Protein AF-A0A8P4GQJ6-F1 (afdb_monomer_lite)

pLDDT: mean 82.42, std 16.22, range [45.09, 98.56]

Foldseek 3Di:
DVVVVVVVVVVVVPDDDDPVVVVVVVVVVVVVVVVLVVDDPVVVVVVVVVVVVVVVVVVVVVVVVVVVVVVVVVVVVVVVVVVVVVVVVVVVVVVVVVVVVVVVVVVVVVVVVVVVVVVPPKDKDFALDPDDDDDDDDDPDDDDGDTPDIDICPPNPADPVPRD

InterPro domains:
  IPR001073 C1q domain [PS50871] (117-164)
  IPR008983 Tumour necrosis factor-like domain superfamily [G3DSA:2.60.120.40] (107-164)
  IPR008983 Tumour necrosis factor-like domain superfamily [SSF49842] (121-163)

Sequence (164 aa):
MKITVIFLLLLLVCSGSTDQNKEAEKEILAQQITSLQSLPQDILAVLREMAVTLTQQKFDMRLLQTENKEHAAKLERQETELKKQETELKKQETELKKQETELKKQETEVDKLKQQLKVGQVAFSASLLATGSGYFGPFPTFTTLIFKHVPTNIGKAYNPHTGT

Structure (mmCIF, N/CA/C/O backbone):
data_AF-A0A8P4GQJ6-F1
#
_entry.id   AF-A0A8P4GQJ6-F1
#
loop_
_atom_site.group_PDB
_atom_site.id
_atom_site.type_symbol
_atom_site.label_atom_id
_atom_site.label_alt_id
_atom_site.label_comp_id
_atom_site.label_asym_id
_atom_site.label_entity_id
_atom_site.label_seq_id
_atom_site.pdbx_PDB_ins_code
_atom_site.Cartn_x
_atom_site.Cartn_y
_atom_site.Cartn_z
_atom_site.occupancy
_atom_site.B_iso_or_equiv
_atom_site.auth_seq_id
_atom_site.auth_comp_id
_atom_site.auth_asym_id
_atom_site.auth_atom_id
_atom_site.pdbx_PDB_model_num
ATOM 1 N N . MET A 1 1 ? 36.494 -13.616 -64.552 1.00 51.38 1 MET A N 1
ATOM 2 C CA . MET A 1 1 ? 37.611 -13.658 -63.578 1.00 51.38 1 MET A CA 1
ATOM 3 C C . MET A 1 1 ? 37.788 -12.364 -62.781 1.00 51.38 1 MET A C 1
ATOM 5 O O . MET A 1 1 ? 37.995 -12.464 -61.584 1.00 51.38 1 MET A O 1
ATOM 9 N N . LYS A 1 2 ? 37.671 -11.158 -63.367 1.00 45.09 2 LYS A N 1
ATOM 10 C CA . LYS A 1 2 ? 37.869 -9.892 -62.620 1.00 45.09 2 LYS A CA 1
ATOM 11 C C . LYS A 1 2 ? 36.844 -9.652 -61.490 1.00 45.09 2 LYS A C 1
ATOM 13 O O . LYS A 1 2 ? 37.238 -9.301 -60.389 1.00 45.09 2 LYS A O 1
ATOM 18 N N . ILE A 1 3 ? 35.557 -9.933 -61.721 1.00 51.41 3 ILE A N 1
ATOM 19 C CA . ILE A 1 3 ? 34.481 -9.729 -60.722 1.00 51.41 3 ILE A CA 1
ATOM 20 C C . ILE A 1 3 ? 34.595 -10.706 -59.537 1.00 51.41 3 ILE A C 1
ATOM 22 O O . ILE A 1 3 ? 34.424 -10.315 -58.388 1.00 51.41 3 ILE A O 1
ATOM 26 N N . THR A 1 4 ? 34.964 -11.962 -59.799 1.00 53.19 4 THR A N 1
ATOM 27 C CA . THR A 1 4 ? 35.172 -12.988 -58.761 1.00 53.19 4 THR A CA 1
ATOM 28 C C . THR A 1 4 ? 36.373 -12.685 -57.864 1.00 53.19 4 THR A C 1
ATOM 30 O O . THR A 1 4 ? 36.329 -12.970 -56.674 1.00 53.19 4 THR A O 1
ATOM 33 N N . VAL A 1 5 ? 37.425 -12.062 -58.406 1.00 56.69 5 VAL A N 1
ATOM 34 C CA . VAL A 1 5 ? 38.610 -11.651 -57.629 1.00 56.69 5 VAL A CA 1
ATOM 35 C C . VAL A 1 5 ? 38.295 -10.451 -56.729 1.00 56.69 5 VAL A C 1
ATOM 37 O O . VAL A 1 5 ? 38.723 -10.423 -55.580 1.00 56.69 5 VAL A O 1
ATOM 40 N N . ILE A 1 6 ? 37.481 -9.501 -57.203 1.00 59.94 6 ILE A N 1
ATOM 41 C CA . ILE A 1 6 ? 37.038 -8.341 -56.408 1.00 59.94 6 ILE A CA 1
ATOM 42 C C . ILE A 1 6 ? 36.178 -8.783 -55.216 1.00 59.94 6 ILE A C 1
ATOM 44 O O . ILE A 1 6 ? 36.344 -8.274 -54.110 1.00 59.94 6 ILE A O 1
ATOM 48 N N . PHE A 1 7 ? 35.296 -9.764 -55.420 1.00 60.31 7 PHE A N 1
ATOM 49 C CA . PHE A 1 7 ? 34.449 -10.302 -54.353 1.00 60.31 7 PHE A CA 1
ATOM 50 C C . PHE A 1 7 ? 35.260 -11.057 -53.284 1.00 60.31 7 PHE A C 1
ATOM 52 O O . PHE A 1 7 ? 34.984 -10.929 -52.094 1.00 60.31 7 PHE A O 1
ATOM 59 N N . LEU A 1 8 ? 36.306 -11.785 -53.691 1.00 62.53 8 LEU A N 1
ATOM 60 C CA . LEU A 1 8 ? 37.232 -12.460 -52.772 1.00 62.53 8 LEU A CA 1
ATOM 61 C C . LEU A 1 8 ? 38.079 -11.472 -51.952 1.00 62.53 8 LEU A C 1
ATOM 63 O O . LEU A 1 8 ? 38.304 -11.706 -50.768 1.00 62.53 8 LEU A O 1
ATOM 67 N N . LEU A 1 9 ? 38.497 -10.350 -52.547 1.00 60.91 9 LEU A N 1
ATOM 68 C CA . LEU A 1 9 ? 39.233 -9.291 -51.843 1.00 60.91 9 LEU A CA 1
ATOM 69 C C . LEU A 1 9 ? 38.358 -8.551 -50.819 1.00 60.91 9 LEU A C 1
ATOM 71 O O . LEU A 1 9 ? 38.831 -8.232 -49.732 1.00 60.91 9 LEU A O 1
ATOM 75 N N . LEU A 1 10 ? 37.073 -8.335 -51.123 1.00 62.69 10 LEU A N 1
ATOM 76 C CA . LEU A 1 10 ? 36.108 -7.736 -50.190 1.00 62.69 10 LEU A CA 1
ATOM 77 C C . LEU A 1 10 ? 35.879 -8.599 -48.940 1.00 62.69 10 LEU A C 1
ATOM 79 O O . LEU A 1 10 ? 35.739 -8.060 -47.846 1.00 62.69 10 LEU A O 1
ATOM 83 N N . LEU A 1 11 ? 35.881 -9.928 -49.087 1.00 63.06 11 LEU A N 1
ATOM 84 C CA . LEU A 1 11 ? 35.743 -10.861 -47.963 1.00 63.06 11 LEU A CA 1
ATOM 85 C C . LEU A 1 11 ? 36.991 -10.896 -47.062 1.00 63.06 11 LEU A C 1
ATOM 87 O O . LEU A 1 11 ? 36.864 -11.124 -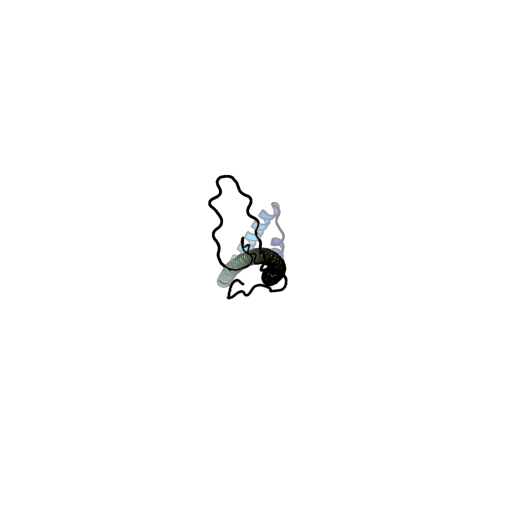45.859 1.00 63.06 11 LEU A O 1
ATOM 91 N N . LEU A 1 12 ? 38.181 -10.632 -47.615 1.00 58.53 12 LEU A N 1
ATOM 92 C CA . LEU A 1 12 ? 39.447 -10.637 -46.872 1.00 58.53 12 LEU A CA 1
ATOM 93 C C . LEU A 1 12 ? 39.539 -9.469 -45.868 1.00 58.53 12 LEU A C 1
ATOM 95 O O . LEU A 1 12 ? 40.015 -9.653 -44.752 1.00 58.53 12 LEU A O 1
ATOM 99 N N . VAL A 1 13 ? 39.010 -8.292 -46.227 1.00 57.91 13 VAL A N 1
ATOM 100 C CA . VAL A 1 13 ? 39.032 -7.065 -45.398 1.00 57.91 13 VAL A CA 1
ATOM 101 C C . VAL A 1 13 ? 38.060 -7.138 -44.207 1.00 57.91 13 VAL A C 1
ATOM 103 O O . VAL A 1 13 ? 38.190 -6.395 -43.237 1.00 57.91 13 VAL A O 1
ATOM 106 N N . CYS A 1 14 ? 37.095 -8.063 -44.224 1.00 55.56 14 CYS A N 1
ATOM 107 C CA . CYS A 1 14 ? 36.174 -8.275 -43.102 1.00 55.56 14 CYS A CA 1
ATOM 108 C C . CYS A 1 14 ? 36.785 -9.067 -41.927 1.00 55.56 14 CYS A C 1
ATOM 110 O O . CYS A 1 14 ? 36.118 -9.228 -40.904 1.00 55.56 14 CYS A O 1
ATOM 112 N N . SER A 1 15 ? 38.028 -9.546 -42.045 1.00 47.69 15 SER A N 1
ATOM 113 C CA . SER A 1 15 ? 38.747 -10.249 -40.975 1.00 47.69 15 SER A CA 1
ATOM 114 C C . SER A 1 15 ? 39.715 -9.279 -40.281 1.00 47.69 15 SER A C 1
ATOM 116 O O . SER A 1 15 ? 40.548 -8.666 -40.936 1.00 47.69 15 SER A O 1
ATOM 118 N N . GLY A 1 16 ? 39.560 -9.085 -38.965 1.00 56.19 16 GLY A N 1
ATOM 119 C CA . GLY A 1 16 ? 40.219 -8.029 -38.175 1.00 56.19 16 GLY A CA 1
ATOM 120 C C . GLY A 1 16 ? 41.754 -7.946 -38.284 1.00 56.19 16 GLY A C 1
ATOM 121 O O . GLY A 1 16 ? 42.437 -8.944 -38.490 1.00 56.19 16 GLY A O 1
ATOM 122 N N . SER A 1 17 ? 42.283 -6.729 -38.111 1.00 52.16 17 SER A N 1
ATOM 123 C CA . SER A 1 17 ? 43.608 -6.293 -38.581 1.00 52.16 17 SER A CA 1
ATOM 124 C C . SER A 1 17 ? 44.654 -6.145 -37.455 1.00 52.16 17 SER A C 1
ATOM 126 O O . SER A 1 17 ? 44.396 -5.481 -36.448 1.00 52.16 17 SER A O 1
ATOM 128 N N . THR A 1 18 ? 45.842 -6.741 -37.640 1.00 51.22 18 THR A N 1
ATOM 129 C CA . THR A 1 18 ? 47.109 -6.464 -36.918 1.00 51.22 18 THR A CA 1
ATOM 130 C C . THR A 1 18 ? 47.947 -5.423 -37.687 1.00 51.22 18 THR A C 1
ATOM 132 O O . THR A 1 18 ? 47.715 -5.199 -38.869 1.00 51.22 18 THR A O 1
ATOM 135 N N . ASP A 1 19 ? 48.938 -4.763 -37.068 1.00 53.19 19 ASP A N 1
ATOM 136 C CA . ASP A 1 19 ? 49.620 -3.581 -37.653 1.00 53.19 19 ASP A CA 1
ATOM 137 C C . ASP A 1 19 ? 50.303 -3.780 -39.031 1.00 53.19 19 ASP A C 1
ATOM 139 O O . ASP A 1 19 ? 50.380 -2.818 -39.793 1.00 53.19 19 ASP A O 1
ATOM 143 N N . GLN A 1 20 ? 50.729 -4.994 -39.417 1.00 53.44 20 GLN A N 1
ATOM 144 C CA . GLN A 1 20 ? 51.256 -5.277 -40.773 1.00 53.44 20 GLN A CA 1
ATOM 145 C C . GLN A 1 20 ? 50.186 -5.247 -41.878 1.00 53.44 20 GLN A C 1
ATOM 147 O O . GLN A 1 20 ? 50.508 -5.125 -43.058 1.00 53.44 20 GLN A O 1
ATOM 152 N N . ASN A 1 21 ? 48.911 -5.340 -41.511 1.00 57.16 21 ASN A N 1
ATOM 153 C CA . ASN A 1 21 ? 47.794 -5.408 -42.445 1.00 57.16 21 ASN A CA 1
ATOM 154 C C . ASN A 1 21 ? 47.370 -4.010 -42.951 1.00 57.16 21 ASN A C 1
ATOM 156 O O . ASN A 1 21 ? 46.747 -3.895 -43.997 1.00 57.16 21 ASN A O 1
ATOM 160 N N . LYS A 1 22 ? 47.803 -2.922 -42.296 1.00 57.28 22 LYS A N 1
ATOM 161 C CA . LYS A 1 22 ? 47.457 -1.539 -42.685 1.00 57.28 22 LYS A CA 1
ATOM 162 C C . LYS A 1 22 ? 48.130 -1.060 -43.981 1.00 57.28 22 LYS A C 1
ATOM 164 O O . LYS A 1 22 ? 47.544 -0.261 -44.709 1.00 57.28 22 LYS A O 1
ATOM 169 N N . GLU A 1 23 ? 49.353 -1.514 -44.268 1.00 60.31 23 GLU A N 1
ATOM 170 C CA . GLU A 1 23 ? 50.095 -1.146 -45.491 1.00 60.31 23 GLU A CA 1
ATOM 171 C C . GLU A 1 23 ? 49.502 -1.859 -46.720 1.00 60.31 23 GLU A C 1
ATOM 173 O O . GLU A 1 23 ? 49.230 -1.232 -47.742 1.00 60.31 23 GLU A O 1
ATOM 178 N N . ALA A 1 24 ? 49.196 -3.154 -46.573 1.00 60.44 24 ALA A N 1
ATOM 179 C CA . ALA A 1 24 ? 48.526 -3.957 -47.593 1.00 60.44 24 ALA A CA 1
ATOM 180 C C . ALA A 1 24 ? 47.075 -3.496 -47.828 1.00 60.44 24 ALA A C 1
ATOM 182 O O . ALA A 1 24 ? 46.643 -3.389 -48.973 1.00 60.44 24 ALA A O 1
ATOM 183 N N . GLU A 1 25 ? 46.335 -3.140 -46.769 1.00 59.19 25 GLU A N 1
ATOM 184 C CA . GLU A 1 25 ? 45.012 -2.512 -46.880 1.00 59.19 25 GLU A CA 1
ATOM 185 C C . GLU A 1 25 ? 45.077 -1.208 -47.688 1.00 59.19 25 GLU A C 1
ATOM 187 O O . GLU A 1 25 ? 44.229 -0.996 -48.550 1.00 59.19 25 GLU A O 1
ATOM 192 N N . LYS A 1 26 ? 46.093 -0.356 -47.475 1.00 67.56 26 LYS A N 1
ATOM 193 C CA . LYS A 1 26 ? 46.286 0.884 -48.250 1.00 67.56 26 LYS A CA 1
ATOM 194 C C . LYS A 1 26 ? 46.554 0.625 -49.733 1.00 67.56 26 LYS A C 1
ATOM 196 O O . LYS A 1 26 ? 45.999 1.337 -50.569 1.00 67.56 26 LYS A O 1
ATOM 201 N N . GLU A 1 27 ? 47.380 -0.366 -50.061 1.00 65.75 27 GLU A N 1
ATOM 202 C CA . GLU A 1 27 ? 47.707 -0.719 -51.449 1.00 65.75 27 GLU A CA 1
ATOM 203 C C . GLU A 1 27 ? 46.489 -1.323 -52.179 1.00 65.75 27 GLU A C 1
ATOM 205 O O . GLU A 1 27 ? 46.180 -0.941 -53.310 1.00 65.75 27 GLU A O 1
ATOM 210 N N . ILE A 1 28 ? 45.703 -2.161 -51.488 1.00 68.12 28 ILE A N 1
ATOM 211 C CA . ILE A 1 28 ? 44.416 -2.694 -51.973 1.00 68.12 28 ILE A CA 1
ATOM 212 C C . ILE A 1 28 ? 43.405 -1.563 -52.213 1.00 68.12 28 ILE A C 1
ATOM 214 O O . ILE A 1 28 ? 42.716 -1.552 -53.237 1.00 68.12 28 ILE A O 1
ATOM 218 N N . LEU A 1 29 ? 43.336 -0.586 -51.303 1.00 66.81 29 LEU A N 1
ATOM 219 C CA . LEU A 1 29 ? 42.446 0.572 -51.411 1.00 66.81 29 LEU A CA 1
ATOM 220 C C . LEU A 1 29 ? 42.844 1.466 -52.595 1.00 66.81 29 LEU A C 1
ATOM 222 O O . LEU A 1 29 ? 41.981 1.900 -53.358 1.00 66.81 29 LEU A O 1
ATOM 226 N N . ALA A 1 30 ? 44.148 1.677 -52.810 1.00 66.38 30 ALA A N 1
ATOM 227 C CA . ALA A 1 30 ? 44.676 2.405 -53.961 1.00 66.38 30 ALA A CA 1
ATOM 228 C C . ALA A 1 30 ? 44.324 1.709 -55.287 1.00 66.38 30 ALA A C 1
ATOM 230 O O . ALA A 1 30 ? 43.836 2.357 -56.214 1.00 66.38 30 ALA A O 1
ATOM 231 N N . GLN A 1 31 ? 44.476 0.384 -55.357 1.00 65.19 31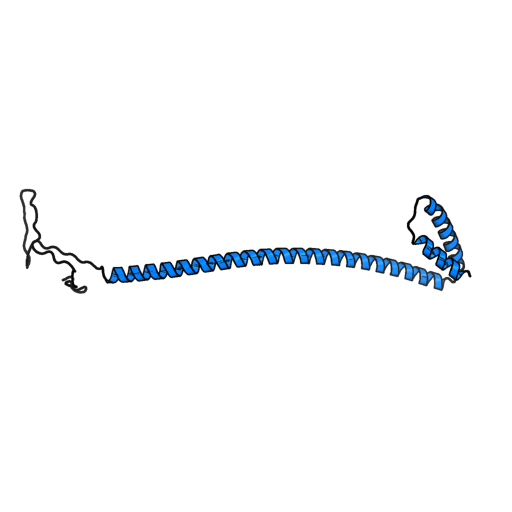 GLN A N 1
ATOM 232 C CA . GLN A 1 31 ? 44.152 -0.391 -56.555 1.00 65.19 31 GLN A CA 1
ATOM 233 C C . GLN A 1 31 ? 42.638 -0.462 -56.829 1.00 65.19 31 GLN A C 1
ATOM 235 O O . GLN A 1 31 ? 42.210 -0.426 -57.988 1.00 65.19 31 GLN A O 1
ATOM 240 N N . GLN A 1 32 ? 41.803 -0.477 -55.783 1.00 65.75 32 GLN A N 1
ATOM 241 C CA . GLN A 1 32 ? 40.351 -0.314 -55.908 1.00 65.75 32 GLN A CA 1
ATOM 242 C C . GLN A 1 32 ? 39.968 1.072 -56.441 1.00 65.75 32 GLN A C 1
ATOM 244 O O . GLN A 1 32 ? 39.122 1.148 -57.336 1.00 65.75 32 GLN A O 1
ATOM 249 N N . ILE A 1 33 ? 40.610 2.148 -55.967 1.00 67.00 33 ILE A N 1
ATOM 250 C CA . ILE A 1 33 ? 40.396 3.519 -56.464 1.00 67.00 33 ILE A CA 1
ATOM 251 C C . ILE A 1 33 ? 40.735 3.618 -57.960 1.00 67.00 33 ILE A C 1
ATOM 253 O O . ILE A 1 33 ? 39.948 4.178 -58.726 1.00 67.00 33 ILE A O 1
ATOM 257 N N . THR A 1 34 ? 41.843 3.011 -58.404 1.00 61.25 34 THR A N 1
ATOM 258 C CA . THR A 1 34 ? 42.215 2.970 -59.830 1.00 61.25 34 THR A CA 1
ATOM 259 C C . THR A 1 34 ? 41.195 2.190 -60.668 1.00 61.25 34 THR A C 1
ATOM 261 O O . THR A 1 34 ? 40.888 2.579 -61.793 1.00 61.25 34 THR A O 1
ATOM 264 N N . SER A 1 35 ? 40.614 1.111 -60.126 1.00 62.06 35 SER A N 1
ATOM 265 C CA . SER A 1 35 ? 39.569 0.341 -60.820 1.00 62.06 35 SER A CA 1
ATOM 266 C C . SER A 1 35 ? 38.249 1.117 -60.961 1.00 62.06 35 SER A C 1
ATOM 268 O O . SER A 1 35 ? 37.607 1.054 -62.013 1.00 62.06 35 SER A O 1
ATOM 270 N N . LEU A 1 36 ? 37.889 1.908 -59.942 1.00 59.72 36 LEU A N 1
ATOM 271 C CA . LEU A 1 36 ? 36.708 2.778 -59.921 1.00 59.72 36 LEU A CA 1
ATOM 272 C C . LEU A 1 36 ? 36.816 3.919 -60.942 1.00 59.72 36 LEU A C 1
ATOM 274 O O . LEU A 1 36 ? 35.808 4.291 -61.531 1.00 59.72 36 LEU A O 1
ATOM 278 N N . GLN A 1 37 ? 38.021 4.429 -61.218 1.00 63.44 37 GLN A N 1
ATOM 279 C CA . GLN A 1 37 ? 38.245 5.455 -62.249 1.00 63.44 37 GLN A CA 1
ATOM 280 C C . GLN A 1 37 ? 37.915 4.991 -63.679 1.00 63.44 37 GLN A C 1
ATOM 282 O O . GLN A 1 37 ? 37.704 5.834 -64.545 1.00 63.44 37 GLN A O 1
ATOM 287 N N . SER A 1 38 ? 37.852 3.678 -63.939 1.00 65.12 38 SER A N 1
ATOM 288 C CA . SER A 1 38 ? 37.489 3.127 -65.258 1.00 65.12 38 SER A CA 1
ATOM 289 C C . SER A 1 38 ? 35.977 2.964 -65.481 1.00 65.12 38 SER A C 1
ATOM 291 O O . SER A 1 38 ? 35.556 2.538 -66.558 1.00 65.12 38 SER A O 1
ATOM 293 N N . LEU A 1 39 ? 35.157 3.265 -64.467 1.00 72.75 39 LEU A N 1
ATOM 294 C CA . LEU A 1 39 ? 33.715 3.033 -64.475 1.00 72.75 39 LEU A CA 1
ATOM 295 C C . LEU A 1 39 ? 32.950 4.275 -64.979 1.00 72.75 39 LEU A C 1
ATOM 297 O O . LEU A 1 39 ? 33.330 5.396 -64.635 1.00 72.75 39 LEU A O 1
ATOM 301 N N . PRO A 1 40 ? 31.857 4.113 -65.753 1.00 83.00 40 PRO A N 1
ATOM 302 C CA . PRO A 1 40 ? 31.003 5.228 -66.162 1.00 83.00 40 PRO A CA 1
ATOM 303 C C . PRO A 1 40 ? 30.530 6.085 -64.976 1.00 83.00 40 PRO A C 1
ATOM 305 O O . PRO A 1 40 ? 30.155 5.559 -63.925 1.00 83.00 40 PRO A O 1
ATOM 308 N N . GLN A 1 41 ? 30.521 7.408 -65.160 1.00 82.88 41 GLN A N 1
ATOM 309 C CA . GLN A 1 41 ? 30.274 8.397 -64.102 1.00 82.88 41 GLN A CA 1
ATOM 310 C C . GLN A 1 41 ? 28.915 8.221 -63.404 1.00 82.88 41 GLN A C 1
ATOM 312 O O . GLN A 1 41 ? 28.835 8.374 -62.185 1.00 82.88 41 GLN A O 1
ATOM 317 N N . ASP A 1 42 ? 27.885 7.809 -64.144 1.00 84.50 42 ASP A N 1
ATOM 318 C CA . ASP A 1 42 ? 26.539 7.568 -63.610 1.00 84.50 42 ASP A CA 1
ATOM 319 C C . ASP A 1 42 ? 26.521 6.409 -62.595 1.00 84.50 42 ASP A C 1
ATOM 321 O O . ASP A 1 42 ? 25.859 6.484 -61.562 1.00 84.50 42 ASP A O 1
ATOM 325 N N . ILE A 1 43 ? 27.320 5.359 -62.825 1.00 84.62 43 ILE A N 1
ATOM 326 C CA . ILE A 1 43 ? 27.422 4.208 -61.912 1.00 84.62 43 ILE A CA 1
ATOM 327 C C . ILE A 1 43 ? 28.170 4.604 -60.633 1.00 84.62 43 ILE A C 1
ATOM 329 O O . ILE A 1 43 ? 27.806 4.182 -59.534 1.00 84.62 43 ILE A O 1
ATOM 333 N N . LEU A 1 44 ? 29.200 5.445 -60.754 1.00 82.50 44 LEU A N 1
ATOM 334 C CA . LEU A 1 44 ? 29.936 5.969 -59.601 1.00 82.50 44 LEU A CA 1
ATOM 335 C C . LEU A 1 44 ? 29.071 6.883 -58.729 1.00 82.50 44 LEU A C 1
ATOM 337 O O . LEU A 1 44 ? 29.200 6.844 -57.505 1.00 82.50 44 LEU A O 1
ATOM 341 N N . ALA A 1 45 ? 28.198 7.690 -59.338 1.00 86.94 45 ALA A N 1
ATOM 342 C CA . ALA A 1 45 ? 27.255 8.534 -58.612 1.00 86.94 45 ALA A CA 1
ATOM 343 C C . ALA A 1 45 ? 26.293 7.684 -57.767 1.00 86.94 45 ALA A C 1
ATOM 345 O O . ALA A 1 45 ? 26.232 7.866 -56.551 1.00 86.94 45 ALA A O 1
ATOM 346 N N . VAL A 1 46 ? 25.659 6.677 -58.377 1.00 91.19 46 VAL A N 1
ATOM 347 C CA . VAL A 1 46 ? 24.7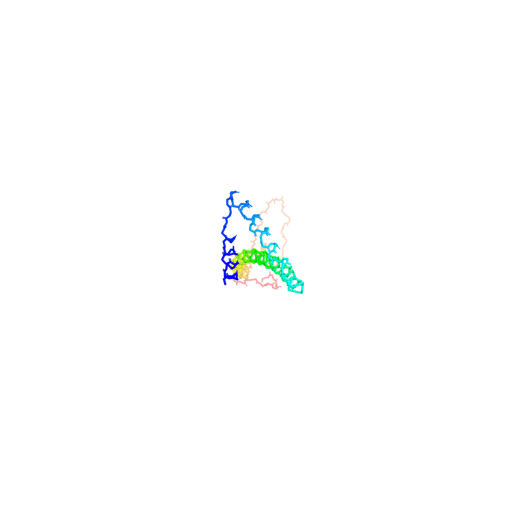56 5.746 -57.676 1.00 91.19 46 VAL A CA 1
ATOM 348 C C . VAL A 1 46 ? 25.477 5.009 -56.544 1.00 91.19 46 VAL A C 1
ATOM 350 O O . VAL A 1 46 ? 24.949 4.894 -55.440 1.00 91.19 46 VAL A O 1
ATOM 353 N N . LEU A 1 47 ? 26.714 4.552 -56.769 1.00 87.56 47 LEU A N 1
ATOM 354 C CA . LEU A 1 47 ? 27.493 3.863 -55.738 1.00 87.56 47 LEU A CA 1
ATOM 355 C C . LEU A 1 47 ? 27.815 4.775 -54.540 1.00 87.56 47 LEU A C 1
ATOM 357 O O . LEU A 1 47 ? 27.797 4.316 -53.397 1.00 87.56 47 LEU A O 1
ATOM 361 N N . ARG A 1 48 ? 28.089 6.066 -54.779 1.00 88.56 48 ARG A N 1
ATOM 362 C CA . ARG A 1 48 ? 28.305 7.058 -53.712 1.00 88.56 48 ARG A CA 1
ATOM 363 C C . ARG A 1 48 ? 27.024 7.330 -52.931 1.00 88.56 48 ARG A C 1
ATOM 365 O O . ARG A 1 48 ? 27.072 7.341 -51.705 1.00 88.56 48 ARG A O 1
ATOM 372 N N . GLU A 1 49 ? 25.895 7.501 -53.611 1.00 92.81 49 GLU A N 1
ATOM 373 C CA . GLU A 1 49 ? 24.590 7.676 -52.960 1.00 92.81 49 GLU A CA 1
ATOM 374 C C . GLU A 1 49 ? 24.224 6.454 -52.108 1.00 92.81 49 GLU A C 1
ATOM 376 O O . GLU A 1 49 ? 23.854 6.587 -50.940 1.00 92.81 49 GLU A O 1
ATOM 381 N N . MET A 1 50 ? 24.428 5.246 -52.636 1.00 93.69 50 MET A N 1
ATOM 382 C CA . MET A 1 50 ? 24.264 4.004 -51.881 1.00 93.69 50 MET A CA 1
ATOM 383 C C . MET A 1 50 ? 25.178 3.942 -50.653 1.00 93.69 50 MET A C 1
ATOM 385 O O . MET A 1 50 ? 24.725 3.560 -49.577 1.00 93.69 50 MET A O 1
ATOM 389 N N . ALA A 1 51 ? 26.447 4.342 -50.772 1.00 91.56 51 ALA A N 1
ATOM 390 C CA . ALA A 1 51 ? 27.354 4.381 -49.628 1.00 91.56 51 ALA A CA 1
ATOM 391 C C . ALA A 1 51 ? 26.855 5.356 -48.546 1.00 91.56 51 ALA A C 1
ATOM 393 O O . ALA A 1 51 ? 26.843 5.002 -47.367 1.00 91.56 51 ALA A O 1
ATOM 394 N N . VAL A 1 52 ? 26.373 6.542 -48.937 1.00 95.00 52 VAL A N 1
ATOM 395 C CA . VAL A 1 52 ? 25.794 7.523 -48.005 1.00 95.00 52 VAL A CA 1
ATOM 396 C C . VAL A 1 52 ? 24.548 6.953 -47.320 1.00 95.00 52 VAL A C 1
ATOM 398 O O . VAL A 1 52 ? 24.499 6.917 -46.090 1.00 95.00 52 VAL A O 1
ATOM 401 N N . THR A 1 53 ? 23.579 6.431 -48.077 1.00 95.94 53 THR A N 1
ATOM 402 C CA . THR A 1 53 ? 22.346 5.851 -47.506 1.00 95.94 53 THR A CA 1
ATOM 403 C C . THR A 1 53 ? 22.629 4.666 -46.578 1.00 95.94 53 THR A C 1
ATOM 405 O O . THR A 1 53 ? 22.034 4.580 -45.506 1.00 95.94 53 THR A O 1
ATOM 408 N N . LEU A 1 54 ? 23.590 3.800 -46.913 1.00 95.94 54 LEU A N 1
ATOM 409 C CA . LEU A 1 54 ? 23.998 2.679 -46.063 1.00 95.94 54 LEU A CA 1
ATOM 410 C C . LEU A 1 54 ? 24.650 3.162 -44.761 1.00 95.94 54 LEU A C 1
ATOM 412 O O . LEU A 1 54 ? 24.378 2.609 -43.692 1.00 95.94 54 LEU A O 1
ATOM 416 N N . THR A 1 55 ? 25.485 4.207 -44.814 1.00 92.38 55 THR A N 1
ATOM 417 C CA . THR A 1 55 ? 26.042 4.805 -43.588 1.00 92.38 55 THR A CA 1
ATOM 418 C C . THR A 1 55 ? 24.962 5.443 -42.715 1.00 92.38 55 THR A C 1
ATOM 420 O O . THR A 1 55 ? 25.002 5.249 -41.499 1.00 92.38 55 THR A O 1
ATOM 423 N N . GLN A 1 56 ? 23.967 6.105 -43.317 1.00 97.12 56 GLN A N 1
ATOM 424 C CA . GLN A 1 56 ? 22.820 6.665 -42.601 1.00 97.12 56 GLN A CA 1
ATOM 425 C C . GLN A 1 56 ? 21.987 5.565 -41.930 1.00 97.12 56 GLN A C 1
ATOM 427 O O . GLN A 1 56 ? 21.788 5.603 -40.721 1.00 97.12 56 GLN A O 1
ATOM 432 N N . GLN A 1 57 ? 21.598 4.519 -42.664 1.00 97.06 57 GLN A N 1
ATOM 433 C CA . GLN A 1 57 ? 20.845 3.393 -42.098 1.00 97.06 57 GLN A CA 1
ATOM 434 C C . GLN A 1 57 ? 21.598 2.706 -40.952 1.00 97.06 57 GLN A C 1
ATOM 436 O O . GLN A 1 57 ? 21.001 2.301 -39.954 1.00 97.06 57 GLN A O 1
ATOM 441 N N . LYS A 1 58 ? 22.927 2.583 -41.063 1.00 95.94 58 LYS A N 1
ATOM 442 C CA . LYS A 1 58 ? 23.768 2.027 -39.994 1.00 95.94 58 LYS A CA 1
ATOM 443 C C . LYS A 1 58 ? 23.779 2.916 -38.750 1.00 95.94 58 LYS A C 1
ATOM 445 O O . LYS A 1 58 ? 23.884 2.394 -37.639 1.00 95.94 58 LYS A O 1
ATOM 450 N N . PHE A 1 59 ? 23.702 4.232 -38.922 1.00 97.19 59 PHE A N 1
ATOM 451 C CA . PHE A 1 59 ? 23.556 5.171 -37.816 1.00 97.19 59 PHE A CA 1
ATOM 452 C C . PHE A 1 59 ? 22.180 5.029 -37.154 1.00 97.19 59 PHE A C 1
ATOM 454 O O . PHE A 1 59 ? 22.122 4.798 -35.947 1.00 97.19 59 PHE A O 1
ATOM 461 N N . ASP A 1 60 ? 21.101 5.036 -37.938 1.00 97.94 60 ASP A N 1
ATOM 462 C CA . ASP A 1 60 ? 19.726 4.911 -37.433 1.00 97.94 60 ASP A CA 1
ATOM 463 C C . ASP A 1 60 ? 19.516 3.588 -36.677 1.00 97.94 60 ASP A C 1
ATOM 465 O O . ASP A 1 60 ? 18.938 3.561 -35.593 1.00 97.94 60 ASP A O 1
ATOM 469 N N . MET A 1 61 ? 20.074 2.483 -37.184 1.00 98.00 61 MET A N 1
ATOM 470 C CA . MET A 1 61 ? 20.025 1.179 -36.513 1.00 98.00 61 MET A CA 1
ATOM 471 C C . MET A 1 61 ? 20.713 1.201 -35.140 1.00 98.00 61 MET A C 1
ATOM 473 O O . MET A 1 61 ? 20.219 0.593 -34.189 1.00 98.00 61 MET A O 1
ATOM 477 N N . ARG A 1 62 ? 21.844 1.907 -35.010 1.00 97.69 62 ARG A N 1
ATOM 478 C CA . ARG A 1 62 ? 22.544 2.062 -33.722 1.00 97.69 62 ARG A CA 1
ATOM 479 C C . ARG A 1 62 ? 21.764 2.947 -32.756 1.00 97.69 62 ARG A C 1
ATOM 481 O O . ARG A 1 62 ? 21.761 2.661 -31.557 1.00 97.69 62 ARG A O 1
ATOM 488 N N . LEU A 1 63 ? 21.120 3.996 -33.265 1.00 98.31 63 LEU A N 1
ATOM 489 C CA . LEU A 1 63 ? 20.261 4.865 -32.467 1.00 98.31 63 LEU A CA 1
ATOM 490 C C . LEU A 1 63 ? 19.081 4.067 -31.902 1.00 98.31 63 LEU A C 1
ATOM 492 O O . LEU A 1 63 ? 18.948 3.980 -30.685 1.00 98.31 63 LEU A O 1
ATOM 496 N N . LEU A 1 64 ? 18.341 3.360 -32.761 1.00 98.44 64 LEU A N 1
ATOM 497 C CA . LEU A 1 64 ? 17.234 2.486 -32.355 1.00 98.44 64 LEU A CA 1
ATOM 498 C C . LEU A 1 64 ? 17.676 1.406 -31.359 1.00 98.44 64 LEU A C 1
ATOM 500 O O . LEU A 1 64 ? 16.976 1.106 -30.395 1.00 98.44 64 LEU A O 1
ATOM 504 N N . GLN A 1 65 ? 18.862 0.819 -31.546 1.00 98.06 65 GLN A N 1
ATOM 505 C CA . GLN A 1 65 ? 19.404 -0.152 -30.594 1.00 98.06 65 GLN A CA 1
ATOM 506 C C . GLN A 1 65 ? 19.686 0.476 -29.219 1.00 98.06 65 GLN A C 1
ATOM 508 O O . GLN A 1 65 ? 19.561 -0.200 -28.196 1.00 98.06 65 GLN A O 1
ATOM 513 N N . THR A 1 66 ? 20.077 1.749 -29.184 1.00 98.06 66 THR A N 1
ATOM 514 C CA . THR A 1 66 ? 20.324 2.490 -27.943 1.00 98.06 66 THR A CA 1
ATOM 515 C C . THR A 1 66 ? 19.008 2.848 -27.254 1.00 98.06 66 THR A C 1
ATOM 517 O O . THR A 1 66 ? 18.860 2.562 -26.068 1.00 98.06 66 THR A O 1
ATOM 520 N N . GLU A 1 67 ? 18.025 3.357 -28.000 1.00 98.38 67 GLU A N 1
ATOM 521 C CA . GLU A 1 67 ? 16.680 3.658 -27.488 1.00 98.38 67 GLU A CA 1
ATOM 522 C C . GLU A 1 67 ? 15.993 2.405 -26.928 1.00 98.38 67 GLU A C 1
ATOM 524 O O . GLU A 1 67 ? 15.451 2.426 -25.825 1.00 98.38 67 GLU A O 1
ATOM 529 N N . ASN A 1 68 ? 16.103 1.263 -27.615 1.00 97.88 68 ASN A N 1
ATOM 530 C CA . ASN A 1 68 ? 15.558 -0.006 -27.127 1.00 97.88 6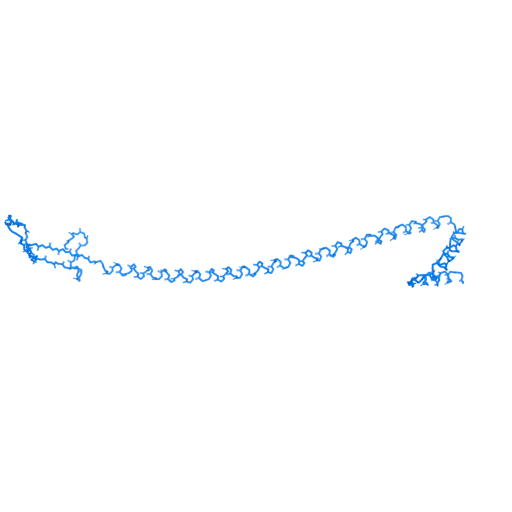8 ASN A CA 1
ATOM 531 C C . ASN A 1 68 ? 16.188 -0.454 -25.800 1.00 97.88 68 ASN A C 1
ATOM 533 O O . ASN A 1 68 ? 15.491 -0.985 -24.935 1.00 97.88 68 ASN A O 1
ATOM 537 N N . LYS A 1 69 ? 17.495 -0.229 -25.609 1.00 98.19 69 LYS A N 1
ATOM 538 C CA . LYS A 1 69 ? 18.163 -0.508 -24.326 1.00 98.19 69 LYS A CA 1
ATOM 539 C C . LYS A 1 69 ? 17.672 0.423 -23.222 1.00 98.19 69 LYS A C 1
ATOM 541 O O . LYS A 1 69 ? 17.474 -0.025 -22.095 1.00 98.19 69 LYS A O 1
ATOM 546 N N . GLU A 1 70 ? 17.462 1.698 -23.534 1.00 98.38 70 GLU A N 1
ATOM 547 C CA . GLU A 1 70 ? 16.926 2.663 -22.576 1.00 98.38 70 GLU A CA 1
ATOM 548 C C . GLU A 1 70 ? 15.488 2.314 -22.172 1.00 98.38 70 GLU A C 1
ATOM 550 O O . GLU A 1 70 ? 15.162 2.308 -20.982 1.00 98.38 70 GLU A O 1
ATOM 555 N N . HIS A 1 71 ? 14.641 1.945 -23.135 1.00 98.38 71 HIS A N 1
ATOM 556 C CA . HIS A 1 71 ? 13.282 1.485 -22.868 1.00 98.38 71 HIS A CA 1
ATOM 557 C C . HIS A 1 71 ? 13.256 0.215 -22.015 1.00 98.38 71 HIS A C 1
ATOM 559 O O . HIS A 1 71 ? 12.480 0.163 -21.061 1.00 98.38 71 HIS A O 1
ATOM 565 N N . ALA A 1 72 ? 14.132 -0.759 -22.282 1.00 98.44 72 ALA A N 1
ATOM 566 C CA . ALA A 1 72 ? 14.263 -1.953 -21.447 1.00 98.44 72 ALA A CA 1
ATOM 567 C C . ALA A 1 72 ? 14.651 -1.595 -20.000 1.00 98.44 72 ALA A C 1
ATOM 569 O O . ALA A 1 72 ? 13.993 -2.030 -19.059 1.00 98.44 72 ALA A O 1
ATOM 570 N N . ALA A 1 73 ? 15.643 -0.718 -19.811 1.00 98.38 73 ALA A N 1
ATOM 571 C CA . ALA A 1 73 ? 16.047 -0.265 -18.479 1.00 98.38 73 ALA A CA 1
ATOM 572 C C . ALA A 1 73 ? 14.934 0.516 -17.756 1.00 98.38 73 ALA A C 1
ATOM 574 O O . ALA A 1 73 ? 14.781 0.418 -16.537 1.00 98.38 73 ALA A O 1
ATOM 575 N N . LYS A 1 74 ? 14.137 1.307 -18.486 1.00 98.56 74 LYS A N 1
ATOM 576 C CA . LYS A 1 74 ? 12.976 2.009 -17.923 1.00 98.56 74 LYS A CA 1
ATOM 577 C C . LYS A 1 74 ? 11.883 1.031 -17.493 1.00 98.56 74 LYS A C 1
ATOM 579 O O . LYS A 1 74 ? 11.295 1.235 -16.431 1.00 98.56 74 LYS A O 1
ATOM 584 N N . LEU A 1 75 ? 11.636 -0.010 -18.286 1.00 98.56 75 LEU A N 1
ATOM 585 C CA . LEU A 1 75 ? 10.657 -1.047 -17.974 1.00 98.56 75 LEU A CA 1
ATOM 586 C C . LEU A 1 75 ? 11.057 -1.814 -16.708 1.00 98.56 75 LEU A C 1
ATOM 588 O O . LEU A 1 75 ? 10.248 -1.915 -15.792 1.00 98.56 75 LEU A O 1
ATOM 592 N N . GLU A 1 76 ? 12.321 -2.230 -16.589 1.00 98.38 76 GLU A N 1
ATOM 593 C CA . GLU A 1 76 ? 12.827 -2.887 -15.374 1.00 98.38 76 GLU A CA 1
ATOM 594 C C . GLU A 1 76 ? 12.643 -2.009 -14.126 1.00 98.38 76 GLU A C 1
ATOM 596 O O . GLU A 1 76 ? 12.182 -2.478 -13.085 1.00 98.38 76 GLU A O 1
ATOM 601 N N . ARG A 1 77 ? 12.927 -0.702 -14.223 1.00 98.38 77 ARG A N 1
ATOM 602 C CA . ARG A 1 77 ? 12.685 0.236 -13.111 1.00 98.38 77 ARG A CA 1
ATOM 603 C C . ARG A 1 77 ? 11.208 0.281 -12.721 1.00 98.38 77 ARG A C 1
ATOM 605 O O . ARG A 1 77 ? 10.897 0.238 -11.532 1.00 98.38 77 ARG A O 1
ATOM 612 N N . GLN A 1 78 ? 10.301 0.340 -13.695 1.00 98.44 78 GLN A N 1
ATOM 613 C CA . GLN A 1 78 ? 8.860 0.341 -13.427 1.00 98.44 78 GLN A CA 1
ATOM 614 C C . GLN A 1 78 ? 8.393 -0.966 -12.781 1.00 98.44 78 GLN A C 1
ATOM 616 O O . GLN A 1 78 ? 7.621 -0.919 -11.826 1.00 98.44 78 GLN A O 1
ATOM 621 N N . GLU A 1 79 ? 8.898 -2.116 -13.228 1.00 98.38 79 GLU A N 1
ATOM 622 C CA . GLU A 1 79 ? 8.591 -3.410 -12.613 1.00 98.38 79 GLU A CA 1
ATOM 623 C C . GLU A 1 79 ? 9.053 -3.477 -11.152 1.00 98.38 79 GLU A C 1
ATOM 625 O O . GLU A 1 79 ? 8.313 -3.957 -10.289 1.00 98.38 79 GLU A O 1
ATOM 630 N N . THR A 1 80 ? 10.246 -2.956 -10.840 1.00 98.19 80 THR A N 1
ATOM 631 C CA . THR A 1 80 ? 10.739 -2.920 -9.452 1.00 98.19 80 THR A CA 1
ATOM 632 C C . THR A 1 80 ? 9.896 -2.020 -8.548 1.00 98.19 80 THR A C 1
ATOM 634 O O . THR A 1 80 ? 9.590 -2.410 -7.418 1.00 98.19 80 THR A O 1
ATOM 637 N N 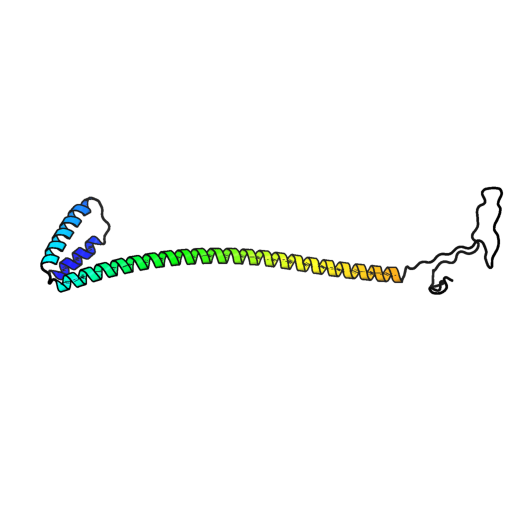. GLU A 1 81 ? 9.464 -0.855 -9.040 1.00 98.50 81 GLU A N 1
ATOM 638 C CA . GLU A 1 81 ? 8.608 0.061 -8.280 1.00 98.50 81 GLU A CA 1
ATOM 639 C C . GLU A 1 81 ? 7.208 -0.532 -8.065 1.00 98.50 81 GLU A C 1
ATOM 641 O O . GLU A 1 81 ? 6.687 -0.485 -6.951 1.00 98.50 81 GLU A O 1
ATOM 646 N N . LEU A 1 82 ? 6.631 -1.178 -9.086 1.00 98.56 82 LEU A N 1
ATOM 647 C CA . LEU A 1 82 ? 5.351 -1.883 -8.963 1.00 98.56 82 LEU A CA 1
ATOM 648 C C . LEU A 1 82 ? 5.414 -2.995 -7.913 1.00 98.56 82 LEU A C 1
ATOM 650 O O . LEU A 1 82 ? 4.524 -3.094 -7.069 1.00 98.56 82 LEU A O 1
ATOM 654 N N . LYS A 1 83 ? 6.494 -3.785 -7.897 1.00 98.44 83 LYS A N 1
ATOM 655 C CA . LYS A 1 83 ? 6.709 -4.815 -6.869 1.00 98.44 83 LYS A CA 1
ATOM 656 C C . LYS A 1 83 ? 6.745 -4.224 -5.463 1.00 98.44 83 LYS A C 1
ATOM 658 O O . LYS A 1 83 ? 6.145 -4.774 -4.542 1.00 98.44 83 LYS A O 1
ATOM 663 N N . LYS A 1 84 ? 7.435 -3.096 -5.289 1.00 98.50 84 LYS A N 1
ATOM 664 C CA . LYS A 1 84 ? 7.508 -2.397 -4.003 1.00 98.50 84 LYS A CA 1
ATOM 665 C C . LYS A 1 84 ? 6.126 -1.910 -3.559 1.00 98.50 84 LYS A C 1
ATOM 667 O O . LYS A 1 84 ? 5.743 -2.138 -2.411 1.00 98.50 84 LYS A O 1
ATOM 672 N N . GLN A 1 85 ? 5.355 -1.313 -4.466 1.00 98.38 85 GLN A N 1
ATOM 673 C CA . GLN A 1 85 ? 3.983 -0.883 -4.185 1.00 98.38 85 GLN A CA 1
ATOM 674 C C . GLN A 1 85 ? 3.076 -2.060 -3.803 1.00 98.38 85 GLN A C 1
ATOM 676 O O . GLN A 1 85 ? 2.333 -1.961 -2.829 1.00 98.38 85 GLN A O 1
ATOM 681 N N . GLU A 1 86 ? 3.183 -3.198 -4.494 1.00 98.31 86 GLU A N 1
ATOM 682 C CA . GLU A 1 86 ? 2.425 -4.411 -4.163 1.00 98.31 86 GLU A CA 1
ATOM 683 C C . GLU A 1 86 ? 2.735 -4.912 -2.742 1.00 98.31 86 GLU A C 1
ATOM 685 O O . GLU A 1 86 ? 1.829 -5.292 -1.996 1.00 98.31 86 GLU A O 1
ATOM 690 N N . THR A 1 87 ? 4.008 -4.881 -2.330 1.00 98.00 87 THR A N 1
ATOM 691 C CA . THR A 1 87 ? 4.393 -5.282 -0.968 1.00 98.00 87 THR A CA 1
ATOM 692 C C . THR A 1 87 ? 3.856 -4.337 0.108 1.00 98.00 87 THR A C 1
ATOM 694 O O . THR A 1 87 ? 3.401 -4.807 1.152 1.00 98.00 87 THR A O 1
ATOM 697 N N . GLU A 1 88 ? 3.847 -3.025 -0.145 1.00 98.50 88 GLU A N 1
ATOM 698 C CA . GLU A 1 88 ? 3.306 -2.044 0.803 1.00 98.50 88 GLU A CA 1
ATOM 699 C C . GLU A 1 88 ? 1.779 -2.155 0.910 1.00 98.50 88 GLU A C 1
ATOM 701 O O . GLU A 1 88 ? 1.240 -2.141 2.016 1.00 98.50 88 GLU A O 1
ATOM 706 N N . LEU A 1 89 ? 1.078 -2.368 -0.210 1.00 98.50 89 LEU A N 1
ATOM 707 C CA . LEU A 1 89 ? -0.369 -2.610 -0.214 1.00 98.50 89 LEU A CA 1
ATOM 708 C C . LEU A 1 89 ? -0.742 -3.854 0.599 1.00 98.50 89 LEU A C 1
ATOM 710 O O . LEU A 1 89 ? -1.657 -3.797 1.419 1.00 98.50 89 LEU A O 1
ATOM 714 N N . LYS A 1 90 ? 0.004 -4.956 0.448 1.00 98.25 90 LYS A N 1
ATOM 715 C CA . LYS A 1 90 ? -0.200 -6.171 1.257 1.00 98.25 90 LYS A CA 1
ATOM 716 C C . LYS A 1 90 ? -0.024 -5.900 2.750 1.00 98.25 90 LYS A C 1
ATOM 718 O O . LYS A 1 90 ? -0.820 -6.367 3.562 1.00 98.25 90 LYS A O 1
ATOM 723 N N . LYS A 1 91 ? 0.990 -5.116 3.126 1.00 98.38 91 LYS A N 1
ATOM 724 C CA . LYS A 1 91 ? 1.214 -4.720 4.522 1.00 98.38 91 LYS A CA 1
ATOM 725 C C . LYS A 1 91 ? 0.048 -3.883 5.061 1.00 98.38 91 LYS A C 1
ATOM 727 O O . LYS A 1 91 ? -0.456 -4.174 6.145 1.00 98.38 91 LYS A O 1
ATOM 732 N N . GLN A 1 92 ? -0.422 -2.899 4.297 1.00 98.31 92 GLN A N 1
ATOM 733 C CA . GLN A 1 92 ? -1.576 -2.078 4.676 1.00 98.31 92 GLN A CA 1
ATOM 734 C C . GLN A 1 92 ? -2.854 -2.912 4.831 1.00 98.31 92 GLN A C 1
ATOM 736 O O . GLN A 1 92 ? -3.579 -2.735 5.807 1.00 98.31 92 GLN A O 1
ATOM 741 N N . GLU A 1 93 ? -3.097 -3.873 3.937 1.00 98.25 93 GLU A N 1
ATOM 742 C CA . GLU A 1 93 ? -4.239 -4.788 4.035 1.00 98.25 93 GLU A CA 1
ATOM 743 C C . GLU A 1 93 ? -4.204 -5.611 5.335 1.00 98.25 93 GLU A C 1
ATOM 745 O O . GLU A 1 93 ? -5.227 -5.778 6.003 1.00 98.25 93 GLU A O 1
ATOM 750 N N . THR A 1 94 ? -3.024 -6.099 5.738 1.00 97.94 94 THR A N 1
ATOM 751 C CA . THR A 1 94 ? -2.881 -6.841 7.001 1.00 97.94 94 THR A CA 1
ATOM 752 C C . THR A 1 94 ? -3.120 -5.971 8.236 1.00 97.94 94 THR A C 1
ATOM 754 O O . THR A 1 94 ? -3.763 -6.429 9.182 1.00 97.94 94 THR A O 1
ATOM 757 N N . GLU A 1 95 ? -2.667 -4.714 8.225 1.00 98.38 95 GLU A N 1
ATOM 758 C CA . GLU A 1 95 ? -2.890 -3.785 9.337 1.00 98.38 95 GLU A CA 1
ATOM 759 C C . GLU A 1 95 ? -4.370 -3.387 9.440 1.00 98.38 95 GLU A C 1
ATOM 761 O O . GLU A 1 95 ? -4.928 -3.385 10.536 1.00 98.38 95 GLU A O 1
ATOM 766 N N . LEU A 1 96 ? -5.043 -3.149 8.309 1.00 98.44 96 LEU A N 1
ATOM 767 C CA . LEU A 1 96 ? -6.484 -2.883 8.276 1.00 98.44 96 LEU A CA 1
ATOM 768 C C . LEU A 1 96 ? -7.296 -4.050 8.846 1.00 98.44 96 LEU A C 1
ATOM 770 O O . LEU A 1 96 ? -8.176 -3.833 9.677 1.00 98.44 96 LEU A O 1
ATOM 774 N N . LYS A 1 97 ? -6.963 -5.293 8.476 1.00 98.19 97 LYS A N 1
ATOM 775 C CA . LYS A 1 97 ? -7.607 -6.491 9.043 1.00 98.19 97 LYS A CA 1
ATOM 776 C C . LYS A 1 97 ? -7.438 -6.563 10.560 1.00 98.19 97 LYS A C 1
ATOM 778 O O . LYS A 1 97 ? -8.391 -6.866 11.275 1.00 98.19 97 LYS A O 1
ATOM 783 N N . LYS A 1 98 ? -6.244 -6.250 11.069 1.00 98.25 98 LYS A N 1
ATOM 784 C CA . LYS A 1 98 ? -5.980 -6.204 12.513 1.00 98.25 98 LYS A CA 1
ATOM 785 C C . LYS A 1 98 ? -6.813 -5.119 13.204 1.00 98.25 98 LYS A C 1
ATOM 787 O O . LYS A 1 98 ? -7.439 -5.396 14.227 1.00 98.25 98 LYS A O 1
ATOM 792 N N . GLN A 1 99 ? -6.876 -3.916 12.636 1.00 98.19 99 GLN A N 1
ATOM 793 C CA . GLN A 1 99 ? -7.698 -2.827 13.172 1.00 98.19 99 GLN A CA 1
ATOM 794 C C . GLN A 1 99 ? -9.188 -3.183 13.188 1.00 98.19 99 GLN A C 1
ATOM 796 O O . GLN A 1 99 ? -9.859 -2.930 14.184 1.00 98.19 99 GLN A O 1
ATOM 801 N N . GLU A 1 100 ? -9.700 -3.837 12.142 1.00 98.12 100 GLU A N 1
ATOM 802 C CA . GLU A 1 100 ? -11.090 -4.302 12.094 1.00 98.12 100 GLU A CA 1
ATOM 803 C C . GLU A 1 100 ? -11.397 -5.303 13.220 1.00 98.12 100 GLU A C 1
ATOM 805 O O . GLU A 1 100 ? -12.441 -5.215 13.871 1.00 98.12 100 GLU A O 1
ATOM 810 N N . THR A 1 101 ? -10.479 -6.237 13.496 1.00 98.00 101 THR A N 1
ATOM 811 C CA . THR A 1 101 ? -10.654 -7.193 14.602 1.00 98.00 101 THR A CA 1
ATOM 812 C C . THR A 1 101 ? -10.649 -6.518 15.973 1.00 98.00 101 THR A C 1
ATOM 814 O O . THR A 1 101 ? -11.457 -6.880 16.830 1.00 98.00 101 THR A O 1
ATOM 817 N N . GLU A 1 102 ? -9.793 -5.512 16.178 1.00 98.25 102 GLU A N 1
ATOM 818 C CA . GLU A 1 102 ? -9.740 -4.759 17.434 1.00 98.25 102 GLU A CA 1
ATOM 819 C C . GLU A 1 102 ? -10.998 -3.901 17.622 1.00 98.25 102 GLU A C 1
ATOM 821 O O . GLU A 1 102 ? -11.572 -3.888 18.708 1.00 98.25 102 GLU A O 1
ATOM 826 N N . LEU A 1 103 ? -11.492 -3.259 16.558 1.00 98.25 103 LEU A N 1
ATOM 827 C CA . LEU A 1 103 ? -12.747 -2.502 16.594 1.00 98.25 103 LEU A CA 1
ATOM 828 C C . LEU A 1 103 ? -13.936 -3.388 16.969 1.00 98.25 103 LEU A C 1
ATOM 830 O O . LEU A 1 103 ? -14.709 -3.020 17.850 1.00 98.25 103 LEU A O 1
ATOM 834 N N . LYS A 1 104 ? -14.047 -4.581 16.373 1.00 97.88 104 LYS A N 1
ATOM 835 C CA . LYS A 1 104 ? -15.092 -5.555 16.733 1.00 97.88 104 LYS A CA 1
ATOM 836 C C . LYS A 1 104 ? -15.020 -5.943 18.208 1.00 97.88 104 LYS A C 1
ATOM 838 O O . LYS A 1 104 ? -16.044 -6.019 18.881 1.00 97.88 104 LYS A O 1
ATOM 843 N N . LYS A 1 105 ? -13.814 -6.160 18.739 1.00 97.94 105 LYS A N 1
ATOM 844 C CA . LYS A 1 105 ? -13.624 -6.449 20.164 1.00 97.94 105 LYS A CA 1
ATOM 845 C C . LYS A 1 105 ? -14.074 -5.270 21.033 1.00 97.94 105 LYS A C 1
ATOM 847 O O . LYS A 1 105 ? -14.847 -5.472 21.968 1.00 97.94 105 LYS A O 1
ATOM 852 N N . GLN A 1 106 ? -13.661 -4.049 20.703 1.00 97.62 106 GLN A N 1
ATOM 853 C CA . GLN A 1 106 ? -14.062 -2.847 21.440 1.00 97.62 106 GLN A CA 1
ATOM 854 C C . GLN A 1 106 ? -15.576 -2.617 21.403 1.00 97.62 106 GLN A C 1
ATOM 856 O O . GLN A 1 106 ? -16.163 -2.285 22.430 1.00 97.62 106 GLN A O 1
ATOM 861 N N . GLU A 1 107 ? -16.228 -2.851 20.264 1.00 97.75 107 GLU A N 1
ATOM 862 C CA . GLU A 1 107 ? -17.685 -2.769 20.134 1.00 97.75 107 GLU A CA 1
ATOM 863 C C . GLU A 1 107 ? -18.381 -3.735 21.105 1.00 97.75 107 GLU A C 1
ATOM 865 O O . GLU A 1 107 ? -19.247 -3.322 21.881 1.00 97.75 107 GLU A O 1
ATOM 870 N N . THR A 1 108 ? -17.917 -4.989 21.174 1.00 97.38 108 THR A N 1
ATOM 871 C CA . THR A 1 108 ? -18.462 -5.968 22.130 1.00 97.38 108 THR A CA 1
ATOM 872 C C . THR A 1 108 ? -18.226 -5.582 23.593 1.00 97.38 108 THR A C 1
ATOM 874 O O . THR A 1 108 ? -19.100 -5.796 24.438 1.00 97.38 108 THR A O 1
ATOM 877 N N . GLU A 1 109 ? -17.072 -4.990 23.921 1.00 97.06 109 GLU A N 1
ATOM 878 C CA . GLU A 1 109 ? -16.779 -4.508 25.276 1.00 97.06 109 GLU A CA 1
ATOM 879 C C . GLU A 1 109 ? -17.677 -3.325 25.656 1.00 97.06 109 GLU A C 1
ATOM 881 O O . GLU A 1 109 ? -18.247 -3.309 26.750 1.00 97.06 109 GLU A O 1
ATOM 886 N N . VAL A 1 110 ? -17.866 -2.370 24.743 1.00 97.31 110 VAL A N 1
ATOM 887 C CA . VAL A 1 110 ? -18.762 -1.225 24.936 1.00 97.31 110 VAL A CA 1
ATOM 888 C C . VAL A 1 110 ? -20.198 -1.691 25.158 1.00 97.31 110 VAL A C 1
ATOM 890 O O . VAL A 1 110 ? -20.867 -1.195 26.069 1.00 97.31 110 VAL A O 1
ATOM 893 N N . ASP A 1 111 ? -20.679 -2.660 24.385 1.00 95.94 111 ASP A N 1
ATOM 894 C CA . ASP A 1 111 ? -22.031 -3.191 24.552 1.00 95.94 111 ASP A CA 1
ATOM 895 C C . ASP A 1 111 ? -22.209 -3.922 25.885 1.00 95.94 111 ASP A C 1
ATOM 897 O O . ASP A 1 111 ? -23.216 -3.723 26.575 1.00 95.94 111 ASP A O 1
ATOM 901 N N . LYS A 1 112 ? -21.197 -4.681 26.319 1.00 94.12 112 LYS A N 1
ATOM 902 C CA . LYS A 1 112 ? -21.187 -5.312 27.643 1.00 94.12 112 LYS A CA 1
ATOM 903 C C . LYS A 1 112 ? -21.227 -4.274 28.767 1.00 94.12 112 LYS A C 1
ATOM 905 O O . LYS A 1 112 ? -22.006 -4.427 29.708 1.00 94.12 112 LYS A O 1
ATOM 910 N N . LEU A 1 113 ? -20.438 -3.202 28.669 1.00 91.69 113 LEU A N 1
ATOM 911 C CA . LEU A 1 113 ? -20.440 -2.108 29.647 1.00 91.69 113 LEU A CA 1
ATOM 912 C C . LEU A 1 113 ? -21.789 -1.380 29.682 1.00 91.69 113 LEU A C 1
ATOM 914 O O . LEU A 1 113 ? -22.336 -1.145 30.760 1.00 91.69 113 LEU A O 1
ATOM 918 N N . LYS A 1 114 ? -22.382 -1.083 28.518 1.00 90.31 114 LYS A N 1
ATOM 919 C CA . LYS A 1 114 ? -23.736 -0.509 28.432 1.00 90.31 114 LYS A CA 1
ATOM 920 C C . LYS A 1 114 ? -24.771 -1.415 29.097 1.00 90.31 114 LYS A C 1
ATOM 922 O O . LYS A 1 114 ? -25.661 -0.917 29.787 1.00 90.31 114 LYS A O 1
ATOM 927 N N . GLN A 1 115 ? -24.674 -2.732 28.910 1.00 88.31 115 GLN A N 1
ATOM 928 C CA . GLN A 1 115 ? -25.571 -3.685 29.562 1.00 88.31 115 GLN A CA 1
ATOM 929 C C . GLN A 1 115 ? -25.379 -3.695 31.085 1.00 88.31 115 GLN A C 1
ATOM 931 O O . GLN A 1 115 ? -26.368 -3.670 31.814 1.00 88.31 115 GLN A O 1
ATOM 936 N N . GLN A 1 116 ? -24.137 -3.667 31.574 1.00 84.00 116 GLN A N 1
ATOM 937 C CA . GLN A 1 116 ? -23.848 -3.583 33.010 1.00 84.00 116 GLN A CA 1
ATOM 938 C C . GLN A 1 116 ? -24.394 -2.293 33.636 1.00 84.00 116 GLN A C 1
ATOM 940 O O . GLN A 1 116 ? -25.036 -2.353 34.684 1.00 84.00 116 GLN A O 1
ATOM 945 N N . LEU A 1 117 ? -24.230 -1.143 32.973 1.00 80.69 117 LEU A N 1
ATOM 946 C CA . LEU A 1 117 ? -24.773 0.139 33.441 1.00 80.69 117 LEU A CA 1
ATOM 947 C C . LEU A 1 117 ? -26.306 0.140 33.537 1.00 80.69 117 LEU A C 1
ATOM 949 O O . LEU A 1 117 ? -26.855 0.767 34.439 1.00 80.69 117 LEU A O 1
ATOM 953 N N . LYS A 1 118 ? -27.008 -0.588 32.657 1.00 73.62 118 LYS A N 1
ATOM 954 C CA . LYS A 1 118 ? -28.473 -0.746 32.745 1.00 73.62 118 LYS A CA 1
ATOM 955 C C . LYS A 1 118 ? -28.919 -1.547 33.972 1.00 73.62 118 LYS A C 1
ATOM 957 O O . LYS A 1 118 ? -30.022 -1.329 34.457 1.00 73.62 118 LYS A O 1
ATOM 962 N N . VAL A 1 119 ? -28.098 -2.480 34.454 1.00 67.88 119 VAL A N 1
ATOM 963 C CA . VAL A 1 119 ? -28.431 -3.351 35.597 1.00 67.88 119 VAL A CA 1
ATOM 964 C C . VAL A 1 119 ? -27.942 -2.758 36.925 1.00 67.88 119 VAL A C 1
ATOM 966 O O . VAL A 1 119 ? -28.539 -3.018 37.964 1.00 67.88 119 VAL A O 1
ATOM 969 N N . GLY A 1 120 ? -26.884 -1.944 36.898 1.00 63.72 120 GLY A N 1
ATOM 970 C CA . GLY A 1 120 ? -26.188 -1.427 38.079 1.00 63.72 120 GLY A CA 1
ATOM 971 C C . GLY A 1 120 ? -26.524 0.006 38.497 1.00 63.72 120 GLY A C 1
ATOM 972 O O . GLY A 1 120 ? -25.742 0.594 39.240 1.00 63.72 120 GLY A O 1
ATOM 973 N N . GLN A 1 121 ? -27.627 0.611 38.039 1.00 65.88 121 GLN A N 1
ATOM 974 C CA . GLN A 1 121 ? -28.076 1.873 38.640 1.00 65.88 121 GLN A CA 1
ATOM 975 C C . GLN A 1 121 ? -28.407 1.598 40.107 1.00 65.88 121 GLN A C 1
ATOM 977 O O . GLN A 1 121 ? -29.336 0.848 40.369 1.00 65.88 121 GLN A O 1
ATOM 982 N N . VAL A 1 122 ? -27.653 2.172 41.047 1.00 69.00 122 VAL A N 1
ATOM 983 C CA . VAL A 1 122 ? -27.891 2.043 42.491 1.00 69.00 122 VAL A CA 1
ATOM 984 C C . VAL A 1 122 ? -28.221 3.424 43.038 1.00 69.00 122 VAL A C 1
ATOM 986 O O . VAL A 1 122 ? -27.430 4.355 42.912 1.00 69.00 122 VAL A O 1
ATOM 989 N N . ALA A 1 123 ? -29.397 3.551 43.646 1.00 71.56 123 ALA A N 1
ATOM 990 C CA . ALA A 1 123 ? -29.784 4.710 44.436 1.00 71.56 123 ALA A CA 1
ATOM 991 C C . ALA A 1 123 ? -29.755 4.345 45.926 1.00 71.56 123 ALA A C 1
ATOM 993 O O . ALA A 1 123 ? -30.102 3.223 46.313 1.00 71.56 123 ALA A O 1
ATOM 994 N N . PHE A 1 124 ? -29.335 5.304 46.746 1.00 76.88 124 PHE A N 1
ATOM 995 C CA . PHE A 1 124 ? -29.314 5.218 48.200 1.00 76.88 124 PHE A CA 1
ATOM 996 C C . PHE A 1 124 ? -29.853 6.529 48.757 1.00 76.88 124 PHE A C 1
ATOM 998 O O . PHE A 1 124 ? -29.425 7.604 48.336 1.00 76.88 124 PHE A O 1
ATOM 1005 N N . SER A 1 125 ? -30.765 6.443 49.716 1.00 81.88 125 SER A N 1
ATOM 1006 C CA . SER A 1 125 ? -31.161 7.592 50.521 1.00 81.88 125 SER A CA 1
ATOM 1007 C C . SER A 1 125 ? -31.068 7.228 51.996 1.00 81.88 125 SER A C 1
ATOM 1009 O O . SER A 1 125 ? -31.052 6.056 52.369 1.00 81.88 125 SER A O 1
ATOM 1011 N N . ALA A 1 126 ? -30.948 8.239 52.849 1.00 86.94 126 ALA A N 1
ATOM 1012 C CA . ALA A 1 126 ? -30.906 8.045 54.287 1.00 86.94 126 ALA A CA 1
ATOM 1013 C C . ALA A 1 126 ? -31.684 9.164 54.974 1.00 86.94 126 ALA A C 1
ATOM 1015 O O . ALA A 1 126 ? -31.553 10.336 54.622 1.00 86.94 126 ALA A O 1
ATOM 1016 N N . SER A 1 127 ? -32.494 8.796 55.962 1.00 89.31 127 SER A N 1
ATOM 1017 C CA . SER A 1 127 ? -33.306 9.718 56.752 1.00 89.31 127 SER A CA 1
ATOM 1018 C C . SER A 1 127 ? -33.096 9.481 58.244 1.00 89.31 127 SER A C 1
ATOM 1020 O O . SER A 1 127 ? -33.025 8.343 58.716 1.00 89.31 127 SER A O 1
ATOM 1022 N N . LEU A 1 128 ? -33.022 10.575 59.005 1.00 91.56 128 LEU A N 1
ATOM 1023 C CA . LEU A 1 128 ? -32.965 10.557 60.473 1.00 91.56 128 LEU A CA 1
ATOM 1024 C C . LEU A 1 128 ? -34.312 10.164 61.104 1.00 91.56 128 LEU A C 1
ATOM 1026 O O . LEU A 1 128 ? -34.374 9.783 62.274 1.00 91.56 128 LEU A O 1
ATOM 1030 N N . LEU A 1 129 ? -35.395 10.230 60.325 1.00 88.62 129 LEU A N 1
ATOM 1031 C CA . LEU A 1 129 ? -36.752 9.863 60.724 1.00 88.62 129 LEU A CA 1
ATOM 1032 C C . LEU A 1 129 ? -37.232 8.641 59.952 1.00 88.62 129 LEU A C 1
ATOM 1034 O O . LEU A 1 129 ? -36.911 8.476 58.777 1.00 88.62 129 LEU A O 1
ATOM 1038 N N . ALA A 1 130 ? -38.052 7.822 60.610 1.00 84.81 130 ALA A N 1
ATOM 1039 C CA . ALA A 1 130 ? -38.751 6.725 59.949 1.00 84.81 130 ALA A CA 1
ATOM 1040 C C . ALA A 1 130 ? -39.842 7.246 58.992 1.00 84.81 130 ALA A C 1
ATOM 1042 O O . ALA A 1 130 ? -39.993 6.720 57.897 1.00 84.81 130 ALA A O 1
ATOM 1043 N N . THR A 1 131 ? -40.562 8.305 59.379 1.00 84.69 131 THR A N 1
ATOM 1044 C CA . THR A 1 131 ? -41.615 8.960 58.583 1.00 84.69 131 THR A CA 1
ATOM 1045 C C . THR A 1 131 ? -41.755 10.433 58.979 1.00 84.69 131 THR A C 1
ATOM 1047 O O . THR A 1 131 ? -41.546 10.771 60.146 1.00 84.69 131 THR A O 1
ATOM 1050 N N . GLY A 1 132 ? -42.191 11.289 58.049 1.00 86.50 132 GLY A N 1
ATOM 1051 C CA . GLY A 1 132 ? -42.535 12.693 58.319 1.00 86.50 132 GLY A CA 1
ATOM 1052 C C . GLY A 1 132 ? -41.336 13.646 58.401 1.00 86.50 132 GLY A C 1
ATOM 1053 O O . GLY A 1 132 ? -40.224 13.311 58.000 1.00 86.50 132 GLY A O 1
ATOM 1054 N N . SER A 1 133 ? -41.577 14.858 58.906 1.00 87.56 133 SER A N 1
ATOM 1055 C CA . SER A 1 133 ? -40.568 15.907 59.096 1.00 87.56 133 SER A CA 1
ATOM 1056 C C . SER A 1 133 ? -40.299 16.150 60.576 1.00 87.56 133 SER A C 1
ATOM 1058 O O . SER A 1 133 ? -41.211 16.077 61.397 1.00 87.56 133 SER A O 1
ATOM 1060 N N . GLY A 1 134 ? -39.069 16.513 60.921 1.00 87.69 134 GLY A N 1
ATOM 1061 C CA . GLY A 1 134 ? -38.691 16.791 62.300 1.00 87.69 134 GLY A CA 1
ATOM 1062 C C . GLY A 1 134 ? -37.351 17.500 62.370 1.00 87.69 134 GLY A C 1
ATOM 1063 O O . GLY A 1 134 ? -36.497 17.341 61.499 1.00 87.69 134 GLY A O 1
ATOM 1064 N N . TYR A 1 135 ? -37.197 18.311 63.406 1.00 88.44 135 TYR A N 1
ATOM 1065 C CA . TYR A 1 135 ? -36.000 19.101 63.642 1.00 88.44 135 TYR A CA 1
ATOM 1066 C C . TYR A 1 135 ? -35.020 18.319 64.526 1.00 88.44 135 TYR A C 1
ATOM 1068 O O . TYR A 1 135 ? -35.415 17.791 65.565 1.00 88.44 135 TYR A O 1
ATOM 1076 N N . PHE A 1 136 ? -33.752 18.231 64.112 1.00 87.94 136 PHE A N 1
ATOM 1077 C CA . PHE A 1 136 ? -32.687 17.555 64.860 1.00 87.94 136 PHE A CA 1
ATOM 1078 C C . PHE A 1 136 ? -31.645 18.575 65.308 1.00 87.94 136 PHE A C 1
ATOM 1080 O O . PHE A 1 136 ? -30.827 19.027 64.511 1.00 87.94 136 PHE A O 1
ATOM 1087 N N . GLY A 1 137 ? -31.686 18.918 66.593 1.00 89.06 137 GLY A N 1
ATOM 1088 C CA . GLY A 1 137 ? -30.772 19.863 67.230 1.00 89.06 137 GLY A CA 1
ATOM 1089 C C . GLY A 1 137 ? -31.514 20.999 67.945 1.00 89.06 137 GLY A C 1
ATOM 1090 O O . GLY A 1 137 ? -32.733 20.921 68.102 1.00 89.06 137 GLY A O 1
ATOM 1091 N N . PRO A 1 138 ? -30.804 22.055 68.382 1.00 88.31 138 PRO A N 1
ATOM 1092 C CA . PRO A 1 138 ? -29.343 22.174 68.390 1.00 88.31 138 PRO A CA 1
ATOM 1093 C C . PRO A 1 138 ? -28.697 21.225 69.415 1.00 88.31 138 PRO A C 1
ATOM 1095 O O . PRO A 1 138 ? -29.276 20.951 70.463 1.00 88.31 138 PRO A O 1
ATOM 1098 N N . PHE A 1 139 ? -27.490 20.733 69.124 1.00 92.19 139 PHE A N 1
ATOM 1099 C CA . PHE A 1 139 ? -26.722 19.892 70.048 1.00 92.19 139 PHE A CA 1
ATOM 1100 C C . PHE A 1 139 ? -25.538 20.686 70.623 1.00 92.19 139 PHE A C 1
ATOM 1102 O O . PHE A 1 139 ? -24.799 21.293 69.849 1.00 92.19 139 PHE A O 1
ATOM 1109 N N . PRO A 1 140 ? -25.335 20.702 71.954 1.00 90.50 140 PRO A N 1
ATOM 1110 C CA . PRO A 1 140 ? -24.272 21.488 72.589 1.00 90.50 140 PRO A CA 1
ATOM 1111 C C . PRO A 1 140 ? -22.874 20.862 72.442 1.00 90.50 140 PRO A C 1
ATOM 1113 O O . PRO A 1 140 ? -21.874 21.514 72.729 1.00 90.50 140 PRO A O 1
ATOM 1116 N N . THR A 1 141 ? -22.793 19.602 72.009 1.00 94.19 141 THR A N 1
ATOM 1117 C CA . THR A 1 141 ? -21.553 18.845 71.794 1.00 94.19 141 THR A CA 1
ATOM 1118 C C . THR A 1 141 ? -21.666 17.977 70.536 1.00 94.19 141 THR A C 1
ATOM 1120 O O . THR A 1 141 ? -22.760 17.782 69.993 1.00 94.19 141 THR A O 1
ATOM 1123 N N . PHE A 1 142 ? -20.535 17.438 70.062 1.00 92.44 142 PHE A N 1
ATOM 1124 C CA . PHE A 1 142 ? -20.518 16.490 68.946 1.00 92.44 142 PHE A CA 1
ATOM 1125 C C . PHE A 1 142 ? -21.443 15.302 69.231 1.00 92.44 142 PHE A C 1
ATOM 1127 O O . PHE A 1 142 ? -21.237 14.554 70.184 1.00 92.44 142 PHE A O 1
ATOM 1134 N N . THR A 1 143 ? -22.466 15.150 68.393 1.00 91.75 143 THR A N 1
ATOM 1135 C CA . THR A 1 143 ? -23.516 14.143 68.552 1.00 91.75 143 THR A CA 1
ATOM 1136 C C . THR A 1 143 ? -23.557 13.258 67.316 1.00 91.75 143 THR A C 1
ATOM 1138 O O . THR A 1 143 ? -23.699 13.749 66.196 1.00 91.75 143 THR A O 1
ATOM 1141 N N . THR A 1 144 ? -23.446 11.947 67.515 1.00 93.94 144 THR A N 1
ATOM 1142 C CA . THR A 1 144 ? -23.587 10.963 66.438 1.00 93.94 144 THR A CA 1
ATOM 1143 C C . THR A 1 144 ? -25.047 10.866 66.016 1.00 93.94 144 THR A C 1
ATOM 1145 O O . THR A 1 144 ? -25.921 10.580 66.834 1.00 93.94 144 THR A O 1
ATOM 1148 N N . LEU A 1 145 ? -25.314 11.068 64.727 1.00 91.38 145 LEU A N 1
ATOM 1149 C CA . LEU A 1 145 ? -26.648 10.903 64.162 1.00 91.38 145 LEU A CA 1
ATOM 1150 C C . LEU A 1 145 ? -26.877 9.454 63.724 1.00 91.38 145 LEU A C 1
ATOM 1152 O O . LEU A 1 145 ? -26.026 8.847 63.078 1.00 91.38 145 LEU A O 1
ATOM 1156 N N . ILE A 1 146 ? -28.052 8.920 64.055 1.00 90.38 146 ILE A N 1
ATOM 1157 C CA . ILE A 1 146 ? -28.484 7.578 63.658 1.00 90.38 146 ILE A CA 1
ATOM 1158 C C . ILE A 1 146 ? -29.576 7.725 62.599 1.00 90.38 146 ILE A C 1
ATOM 1160 O O . ILE A 1 146 ? -30.655 8.250 62.879 1.00 90.38 146 ILE A O 1
ATOM 1164 N N . PHE A 1 147 ? -29.304 7.248 61.386 1.00 91.25 147 PHE A N 1
ATOM 1165 C CA . PHE A 1 147 ? -30.298 7.188 60.318 1.00 91.25 147 PHE A CA 1
ATOM 1166 C C . PHE A 1 147 ? -31.267 6.038 60.585 1.00 91.25 147 PHE A C 1
ATOM 1168 O O . PHE A 1 147 ? -30.867 4.879 60.663 1.00 91.25 147 PHE A O 1
ATOM 1175 N N . LYS A 1 148 ? -32.550 6.367 60.748 1.00 91.44 148 LYS A N 1
ATOM 1176 C CA . LYS A 1 148 ? -33.605 5.396 61.067 1.00 91.44 148 LYS A CA 1
ATOM 1177 C C . LYS A 1 148 ? -34.157 4.692 59.831 1.00 91.44 148 LYS A C 1
ATOM 1179 O O . LYS A 1 148 ? -34.756 3.632 59.967 1.00 91.44 148 LYS A O 1
ATOM 1184 N N . HIS A 1 149 ? -33.979 5.274 58.648 1.00 87.50 149 HIS A N 1
ATOM 1185 C CA . HIS A 1 149 ? -34.463 4.707 57.396 1.00 87.50 149 HIS A CA 1
ATOM 1186 C C . HIS A 1 149 ? -33.406 4.857 56.303 1.00 87.50 149 HIS A C 1
ATOM 1188 O O . HIS A 1 149 ? -32.937 5.966 56.047 1.00 87.50 149 HIS A O 1
ATOM 1194 N N . VAL A 1 150 ? -33.025 3.732 55.694 1.00 84.50 150 VAL A N 1
ATOM 1195 C CA . VAL A 1 150 ? -31.931 3.633 54.721 1.00 84.50 150 VAL A CA 1
ATOM 1196 C C . VAL A 1 150 ? -32.341 2.684 53.584 1.00 84.50 150 VAL A C 1
ATOM 1198 O O . VAL A 1 150 ? -31.927 1.522 53.560 1.00 84.50 150 VAL A O 1
ATOM 1201 N N . PRO A 1 151 ? -33.236 3.116 52.681 1.00 78.62 151 PRO A N 1
ATOM 1202 C CA . PRO A 1 151 ? -33.655 2.287 51.568 1.00 78.62 151 PRO A CA 1
ATOM 1203 C C . PRO A 1 151 ? -32.516 2.172 50.553 1.00 78.62 151 PRO A C 1
ATOM 1205 O O . PRO A 1 151 ? -31.785 3.124 50.268 1.00 78.62 151 PRO A O 1
ATOM 1208 N N . THR A 1 152 ? -32.385 0.978 49.990 1.00 77.19 152 THR A N 1
ATOM 1209 C CA . THR A 1 152 ? -31.444 0.681 48.910 1.00 77.19 152 THR A CA 1
ATOM 1210 C C . THR A 1 152 ? -32.231 0.236 47.687 1.00 77.19 152 THR A C 1
ATOM 1212 O O . THR A 1 152 ? -33.322 -0.316 47.803 1.00 77.19 152 THR A O 1
ATOM 1215 N N . ASN A 1 153 ? -31.682 0.458 46.499 1.00 69.31 153 ASN A N 1
ATOM 1216 C CA . ASN A 1 153 ? -32.331 0.116 45.230 1.00 69.31 153 ASN A CA 1
ATOM 1217 C C . ASN A 1 153 ? -32.497 -1.403 44.966 1.00 69.31 153 ASN A C 1
ATOM 1219 O O . ASN A 1 153 ? -33.094 -1.786 43.954 1.00 69.31 153 ASN A O 1
ATOM 1223 N N . ILE A 1 154 ? -32.010 -2.268 45.863 1.00 66.06 154 ILE A N 1
ATOM 1224 C CA . ILE A 1 154 ? -32.055 -3.723 45.699 1.00 66.06 154 ILE A CA 1
ATOM 1225 C C . ILE A 1 154 ? -33.501 -4.166 45.413 1.00 66.06 154 ILE A C 1
ATOM 1227 O O . ILE A 1 154 ? -34.416 -3.894 46.184 1.00 66.06 154 ILE A O 1
ATOM 1231 N N . GLY A 1 155 ? -33.710 -4.842 44.277 1.00 63.88 155 GLY A N 1
ATOM 1232 C CA . GLY A 1 155 ? -35.023 -5.369 43.888 1.00 63.88 155 GLY A CA 1
ATOM 1233 C C . GLY A 1 155 ? -35.987 -4.370 43.230 1.00 63.88 155 GLY A C 1
ATOM 1234 O O . GLY A 1 155 ? -37.182 -4.641 43.213 1.00 63.88 155 GLY A O 1
ATOM 1235 N N . LYS A 1 156 ? -35.504 -3.252 42.657 1.00 65.94 156 LYS A N 1
ATOM 1236 C CA . LYS A 1 156 ? -36.338 -2.186 42.046 1.00 65.94 156 LYS A CA 1
ATOM 1237 C C . LYS A 1 156 ? -37.224 -1.435 43.050 1.00 65.94 156 LYS A C 1
ATOM 1239 O O . LYS A 1 156 ? -38.279 -0.931 42.679 1.00 65.94 156 LYS A O 1
ATOM 1244 N N . ALA A 1 157 ? -36.787 -1.319 44.301 1.00 63.84 157 ALA A N 1
ATOM 1245 C CA . ALA A 1 157 ? -37.513 -0.595 45.348 1.00 63.84 157 ALA A CA 1
ATOM 1246 C C . ALA A 1 157 ? -37.642 0.924 45.101 1.00 63.84 157 ALA A C 1
ATOM 1248 O O . ALA A 1 157 ? -38.289 1.595 45.890 1.00 63.84 157 ALA A O 1
ATOM 1249 N N . TYR A 1 158 ? -37.027 1.451 44.036 1.00 68.69 158 TYR A N 1
ATOM 1250 C CA . TYR A 1 158 ? -36.936 2.875 43.732 1.00 68.69 158 TYR A CA 1
ATOM 1251 C C . TYR A 1 158 ? -37.616 3.192 42.398 1.00 68.69 158 TYR A C 1
ATOM 1253 O O . TYR A 1 158 ? -37.315 2.568 41.375 1.00 68.69 158 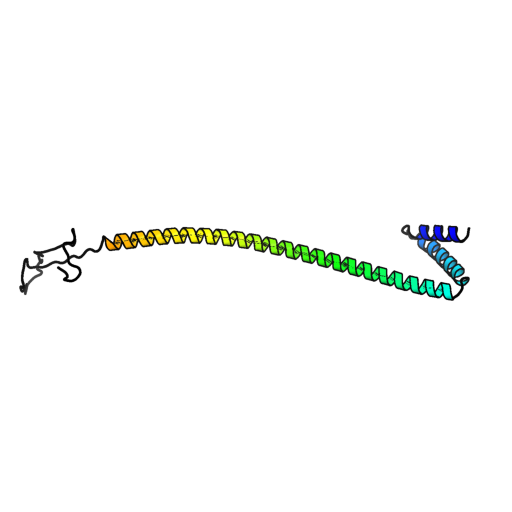TYR A O 1
ATOM 1261 N N . ASN A 1 159 ? -38.492 4.191 42.384 1.00 67.31 159 ASN A N 1
ATOM 1262 C CA . ASN A 1 159 ? -39.121 4.703 41.176 1.00 67.31 159 ASN A CA 1
ATOM 1263 C C . ASN A 1 159 ? -38.266 5.831 40.550 1.00 67.31 159 ASN A C 1
ATOM 1265 O O . ASN A 1 159 ? -38.074 6.877 41.176 1.00 67.31 159 ASN A O 1
ATOM 1269 N N . PRO A 1 160 ? -37.800 5.683 39.293 1.00 65.88 160 PRO A N 1
ATOM 1270 C CA . PRO A 1 160 ? -36.955 6.677 38.625 1.00 65.88 160 PRO A CA 1
ATOM 1271 C C . PRO A 1 160 ? -37.605 8.052 38.424 1.00 65.88 160 PRO A C 1
ATOM 1273 O O . PRO A 1 160 ? -36.892 9.029 38.228 1.00 65.88 160 PRO A O 1
ATOM 1276 N N . HIS A 1 161 ? -38.939 8.131 38.415 1.00 64.12 161 HIS A N 1
ATOM 1277 C CA . HIS A 1 161 ? -39.667 9.388 38.215 1.00 64.12 161 HIS A CA 1
ATOM 1278 C C . HIS A 1 161 ? -39.936 10.137 39.523 1.00 64.12 161 HIS A C 1
ATOM 1280 O O . HIS A 1 161 ? -40.053 11.358 39.497 1.00 64.12 161 HIS A O 1
ATOM 1286 N N . THR A 1 162 ? -40.051 9.434 40.655 1.00 70.81 162 THR A N 1
ATOM 1287 C CA . THR A 1 162 ? -40.445 10.045 41.938 1.00 70.81 162 THR A CA 1
ATOM 1288 C C . THR A 1 162 ? -39.329 10.076 42.977 1.00 70.81 162 THR A C 1
ATOM 1290 O O . THR A 1 162 ? -39.448 10.810 43.954 1.00 70.81 162 THR A O 1
ATOM 1293 N N . GLY A 1 163 ? -38.242 9.321 42.786 1.00 59.22 163 GLY A N 1
ATOM 1294 C CA . GLY A 1 163 ? -37.137 9.276 43.747 1.00 59.22 163 GLY A CA 1
ATOM 1295 C C . GLY A 1 163 ? -37.480 8.557 45.061 1.00 59.22 163 GLY A C 1
ATOM 1296 O O . GLY A 1 163 ? -36.840 8.807 46.085 1.00 59.22 163 GLY A O 1
ATOM 1297 N N . THR A 1 164 ? -38.501 7.698 45.045 1.00 60.19 164 THR A N 1
ATOM 1298 C CA . THR A 1 164 ? -38.983 6.906 46.190 1.00 60.19 164 THR A CA 1
ATOM 1299 C C . THR A 1 164 ? -39.056 5.444 45.829 1.00 60.19 164 THR A C 1
ATOM 1301 O O . THR A 1 164 ? -39.613 5.168 44.739 1.00 60.19 164 THR A O 1
#

Secondary structure (DSSP, 8-state):
-HHHHHHHHHHHTTS---TTHHHHHHHHHHHHHHHHTTS-HHHHHHHHHHHHHHHHHHHHHHHHHHHHHHHHHHHHHHHHHHHHHHHHHHHHHHHHHHHHHHHHHHHHHHHHHHHHHHH----B--BSSSSS-------SS------SB--B-TTT-S-TTTT-

Radius of gyration: 53.85 Å; chains: 1; bounding box: 94×36×139 Å

Organism: Dicentrarchus labrax (NCBI:txid13489)